Protein AF-A0A968BP83-F1 (afdb_monomer)

Secondary structure (DSSP, 8-state):
-HHHHHHHHHHSTT--HHHHHHHHHHHHHHTTT-HHHHHHHHHTTTTS-HHHHHHHHHH-TTHHHHSGGGS-HHHHHHHHHHHHHHHTS-HHHHHHH--

Sequence (99 aa):
MDLFVETAQRLKGGFELEAELPAVHRICQLVENLPLAVELAAGWTPIMPCEQIADHIQRDISILATDVRNIPDRQRTMQAVFDHSWDLLSDAQQGALMR

Structure (mmCIF, N/CA/C/O backbone):
data_AF-A0A968BP83-F1
#
_entry.id   AF-A0A968BP83-F1
#
loop_
_atom_site.group_PDB
_atom_site.id
_atom_site.type_symbol
_atom_site.label_atom_id
_atom_site.label_alt_id
_atom_site.label_comp_id
_atom_site.label_asym_id
_atom_site.label_entity_id
_atom_site.label_seq_id
_atom_site.pdbx_PDB_ins_code
_atom_site.Cartn_x
_atom_site.Cartn_y
_atom_site.Cartn_z
_atom_site.occupancy
_atom_site.B_iso_or_equiv
_atom_site.auth_seq_id
_atom_site.auth_comp_id
_atom_site.auth_asym_id
_atom_site.auth_atom_id
_atom_site.pdbx_PDB_model_num
ATOM 1 N N . MET A 1 1 ? 5.978 0.628 6.150 1.00 81.31 1 MET A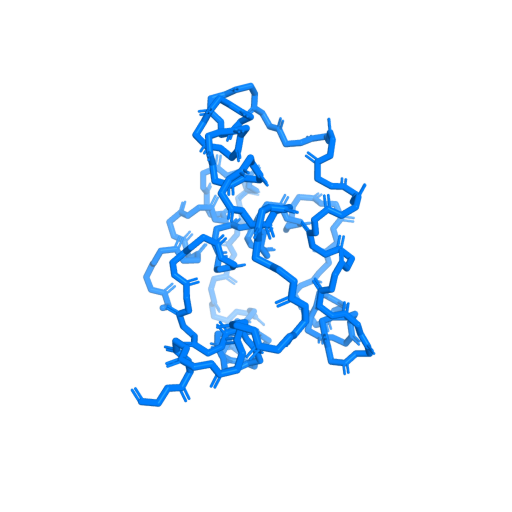 N 1
ATOM 2 C CA . MET A 1 1 ? 4.673 0.702 6.845 1.00 81.31 1 MET A CA 1
ATOM 3 C C . MET A 1 1 ? 4.267 2.143 7.134 1.00 81.31 1 MET A C 1
ATOM 5 O O . MET A 1 1 ? 3.213 2.534 6.663 1.00 81.31 1 MET A O 1
ATOM 9 N N . ASP A 1 2 ? 5.097 2.953 7.800 1.00 87.31 2 ASP A N 1
ATOM 10 C CA . ASP A 1 2 ? 4.763 4.356 8.141 1.00 87.31 2 ASP A CA 1
ATOM 11 C C . ASP A 1 2 ? 4.330 5.196 6.930 1.00 87.31 2 ASP A C 1
ATOM 13 O O . ASP A 1 2 ? 3.304 5.868 6.974 1.00 87.31 2 ASP A O 1
ATOM 17 N N . LEU A 1 3 ? 5.037 5.048 5.804 1.00 87.62 3 LEU A N 1
ATOM 18 C CA . LEU A 1 3 ? 4.707 5.717 4.542 1.00 87.62 3 LEU A CA 1
ATOM 19 C C . LEU A 1 3 ? 3.311 5.356 4.003 1.00 87.62 3 LEU A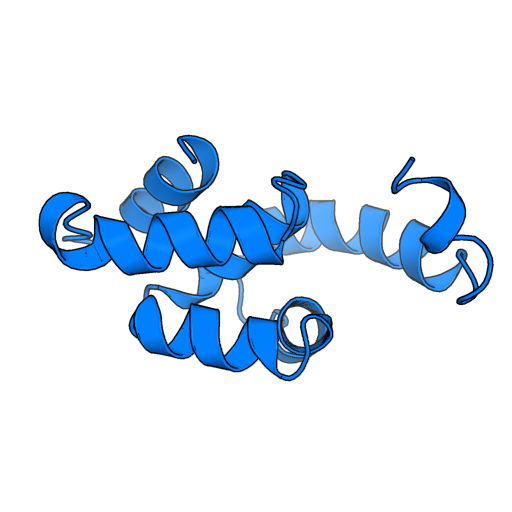 C 1
ATOM 21 O O . LEU A 1 3 ? 2.626 6.207 3.432 1.00 87.62 3 LEU A O 1
ATOM 25 N N . PHE A 1 4 ? 2.872 4.108 4.206 1.00 91.06 4 PHE A N 1
ATOM 26 C CA . PHE A 1 4 ? 1.524 3.679 3.832 1.00 91.06 4 PHE A CA 1
ATOM 27 C C . PHE A 1 4 ? 0.492 4.443 4.655 1.00 91.06 4 PHE A C 1
ATOM 29 O O . PHE A 1 4 ? -0.445 5.010 4.105 1.00 91.06 4 PHE A O 1
ATOM 36 N N . VAL A 1 5 ? 0.683 4.460 5.976 1.00 90.69 5 VAL A N 1
ATOM 37 C CA . VAL A 1 5 ? -0.256 5.051 6.934 1.00 90.69 5 VAL A CA 1
ATOM 38 C C . VAL A 1 5 ? -0.362 6.553 6.721 1.00 90.69 5 VAL A C 1
ATOM 40 O O . VAL A 1 5 ? -1.471 7.068 6.613 1.00 90.69 5 VAL A O 1
ATOM 43 N N . GLU A 1 6 ? 0.769 7.242 6.576 1.00 90.25 6 GLU A N 1
ATOM 44 C CA . GLU A 1 6 ? 0.798 8.678 6.296 1.00 90.25 6 GLU A CA 1
ATOM 45 C C . GLU A 1 6 ? 0.050 9.003 4.995 1.00 90.25 6 GLU A C 1
ATOM 47 O O . GLU A 1 6 ? -0.788 9.908 4.944 1.00 90.25 6 GLU A O 1
ATOM 52 N N . THR A 1 7 ? 0.305 8.229 3.938 1.00 87.25 7 THR A N 1
ATOM 53 C CA . THR A 1 7 ? -0.343 8.434 2.640 1.00 87.25 7 THR A CA 1
ATOM 54 C C . THR A 1 7 ? -1.838 8.133 2.705 1.00 87.25 7 THR A C 1
ATOM 56 O O . THR A 1 7 ? -2.638 8.934 2.217 1.00 87.25 7 THR A O 1
ATOM 59 N N . ALA A 1 8 ? -2.226 7.032 3.349 1.00 89.25 8 ALA A N 1
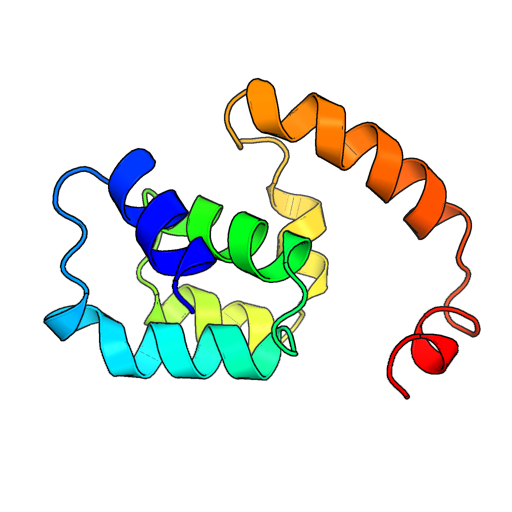ATOM 60 C CA . ALA A 1 8 ? -3.614 6.619 3.501 1.00 89.25 8 ALA A CA 1
ATOM 61 C C . ALA A 1 8 ? -4.413 7.619 4.346 1.00 89.25 8 ALA A C 1
ATOM 63 O O . ALA A 1 8 ? -5.490 8.028 3.929 1.00 89.25 8 ALA A O 1
ATOM 64 N N . GLN A 1 9 ? -3.874 8.108 5.465 1.00 90.06 9 GLN A N 1
ATOM 65 C CA . GLN A 1 9 ? -4.521 9.139 6.290 1.00 90.06 9 GLN A CA 1
ATOM 66 C C . GLN A 1 9 ? -4.686 10.467 5.547 1.00 90.06 9 GLN A C 1
ATOM 68 O O . GLN A 1 9 ? -5.687 11.164 5.718 1.00 90.06 9 GLN A O 1
ATOM 73 N N . ARG A 1 10 ? -3.719 10.822 4.696 1.00 87.25 10 ARG A N 1
ATOM 74 C CA . ARG A 1 10 ? -3.770 12.049 3.894 1.00 87.25 10 ARG A CA 1
ATOM 75 C C . ARG A 1 10 ? -4.794 11.975 2.756 1.00 87.25 10 ARG A C 1
ATOM 77 O O . ARG A 1 10 ? -5.265 13.019 2.311 1.00 87.25 10 ARG A O 1
ATOM 84 N N . LEU A 1 11 ? -5.102 10.777 2.252 1.00 85.19 11 LEU A N 1
ATOM 85 C CA . LEU A 1 11 ? -5.995 10.563 1.104 1.00 85.19 11 LEU A CA 1
ATOM 86 C C . LEU A 1 11 ? -7.404 10.093 1.498 1.00 85.19 11 LEU A C 1
ATOM 88 O O . LEU A 1 11 ? -8.378 10.513 0.878 1.00 85.19 11 LEU A O 1
ATOM 92 N N . LYS A 1 12 ? -7.523 9.248 2.525 1.00 84.44 12 LYS A N 1
ATOM 93 C CA . LYS A 1 12 ? -8.775 8.731 3.085 1.00 84.44 12 LYS A CA 1
ATOM 94 C C . LYS A 1 12 ? -8.990 9.362 4.460 1.00 84.44 12 LYS A C 1
ATOM 96 O O . LYS A 1 12 ? -8.408 8.941 5.460 1.00 84.44 12 LYS A O 1
ATOM 101 N N . GLY A 1 13 ? -9.857 10.372 4.518 1.00 83.44 13 GLY A N 1
ATOM 102 C CA . GLY A 1 13 ? -10.309 10.925 5.794 1.00 83.44 13 GLY A CA 1
ATOM 103 C C . GLY A 1 13 ? -10.963 9.829 6.641 1.00 83.44 13 GLY A C 1
ATOM 104 O O . GLY A 1 13 ? -11.875 9.156 6.168 1.00 83.44 13 GLY A O 1
ATOM 105 N N . GLY A 1 14 ? -10.479 9.630 7.870 1.00 85.00 14 GLY A N 1
ATOM 106 C CA . GLY A 1 14 ? -10.949 8.552 8.750 1.00 85.00 14 GLY A CA 1
ATOM 107 C C . GLY A 1 14 ? -10.293 7.190 8.500 1.00 85.00 14 GLY A C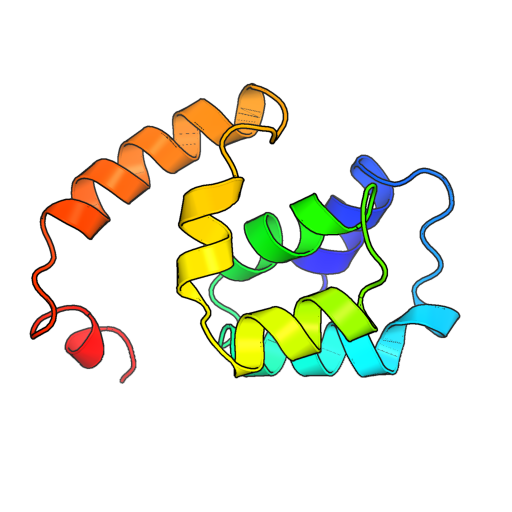 1
ATOM 108 O O . GLY A 1 14 ? -10.890 6.164 8.803 1.00 85.00 14 GLY A O 1
ATOM 109 N N . PHE A 1 15 ? -9.089 7.147 7.923 1.00 88.50 15 PHE A N 1
ATOM 110 C CA . PHE A 1 15 ? -8.300 5.917 7.888 1.00 88.50 15 PHE A CA 1
ATOM 111 C C . PHE A 1 15 ? -7.929 5.461 9.311 1.00 88.50 15 PHE A C 1
ATOM 113 O O . PHE A 1 15 ? -7.160 6.133 10.000 1.00 88.50 15 PHE A O 1
ATOM 120 N N . GLU A 1 16 ? -8.462 4.312 9.728 1.00 90.56 16 GLU A N 1
ATOM 121 C CA . GLU A 1 16 ? -8.181 3.676 11.018 1.00 90.56 16 GLU A CA 1
ATOM 122 C C . GLU A 1 16 ? -7.157 2.554 10.832 1.00 90.56 16 GLU A C 1
ATOM 124 O O . GLU A 1 16 ? -7.450 1.510 10.245 1.00 90.56 16 GLU A O 1
ATOM 129 N N . LEU A 1 17 ? -5.939 2.772 11.333 1.00 88.25 17 LEU A N 1
ATOM 130 C CA . LEU A 1 17 ? -4.851 1.810 11.180 1.00 88.25 17 LEU A CA 1
ATOM 131 C C . LEU A 1 17 ? -5.163 0.498 11.899 1.00 88.25 17 LEU A C 1
ATOM 133 O O . LEU A 1 17 ? -4.880 -0.564 11.363 1.00 88.25 17 LEU A O 1
ATOM 137 N N . GLU A 1 18 ? -5.749 0.554 13.090 1.00 89.88 18 GLU A N 1
ATOM 138 C CA . GLU A 1 18 ? -6.032 -0.617 13.919 1.00 89.88 18 GLU A CA 1
ATOM 139 C C . GLU A 1 18 ? -6.976 -1.603 13.220 1.00 89.88 18 GLU A C 1
ATOM 141 O O . GLU A 1 18 ? -6.792 -2.814 13.336 1.00 89.88 18 GLU A O 1
ATOM 146 N N . ALA A 1 19 ? -7.951 -1.090 12.464 1.00 89.56 19 ALA A N 1
ATOM 147 C CA . ALA A 1 19 ? -8.894 -1.901 11.703 1.00 89.56 19 ALA A CA 1
ATOM 148 C C . ALA A 1 19 ? -8.260 -2.514 10.441 1.00 89.56 19 ALA A C 1
ATOM 150 O O . ALA A 1 19 ? -8.590 -3.637 10.067 1.00 89.56 19 ALA A O 1
ATOM 151 N N . GLU A 1 20 ? -7.335 -1.795 9.800 1.00 90.88 20 GLU A N 1
ATOM 152 C CA . GLU A 1 20 ? -6.714 -2.191 8.527 1.00 90.88 20 GLU A CA 1
ATOM 153 C C . GLU A 1 20 ? -5.335 -2.861 8.720 1.00 90.88 20 GLU A C 1
ATOM 155 O O . GLU A 1 20 ? -4.707 -3.286 7.750 1.00 90.88 20 GLU A O 1
ATOM 160 N N . LEU A 1 21 ? -4.840 -2.976 9.960 1.00 92.56 21 LEU A N 1
ATOM 161 C CA . LEU A 1 21 ? -3.466 -3.386 10.283 1.00 92.56 21 LEU A CA 1
ATOM 162 C C . LEU A 1 21 ? -3.032 -4.708 9.617 1.00 92.56 21 LEU A C 1
ATOM 164 O O . LEU A 1 21 ? -1.930 -4.735 9.056 1.00 92.56 21 LEU A O 1
ATOM 168 N N . PRO A 1 22 ? -3.845 -5.789 9.618 1.00 94.38 22 PRO A N 1
ATOM 169 C CA . PRO A 1 22 ? -3.463 -7.042 8.963 1.00 94.38 22 PRO A CA 1
ATOM 170 C C . PRO A 1 22 ? -3.257 -6.867 7.454 1.00 94.38 22 PRO A C 1
ATOM 172 O O . PRO A 1 22 ? -2.250 -7.318 6.900 1.00 94.38 22 PRO A O 1
ATOM 175 N N . ALA A 1 23 ? -4.167 -6.140 6.805 1.00 94.06 23 ALA A N 1
ATOM 176 C CA . ALA A 1 23 ? -4.113 -5.859 5.381 1.00 94.06 23 ALA A CA 1
ATOM 177 C C . ALA A 1 23 ? -2.923 -4.963 5.020 1.00 94.06 23 ALA A C 1
ATOM 179 O O . ALA A 1 23 ? -2.193 -5.252 4.075 1.00 94.06 23 ALA A O 1
ATOM 180 N N . VAL A 1 24 ? -2.681 -3.904 5.798 1.00 94.06 24 VAL A N 1
ATOM 181 C CA . VAL A 1 24 ? -1.545 -2.985 5.611 1.00 94.06 24 VAL A CA 1
ATOM 182 C C . VAL A 1 24 ? -0.220 -3.736 5.702 1.00 94.06 24 VAL A C 1
ATOM 184 O O . VAL A 1 24 ? 0.678 -3.515 4.886 1.00 94.06 24 VAL A O 1
ATOM 187 N N . HIS A 1 25 ? -0.097 -4.654 6.664 1.00 94.75 25 HIS A N 1
ATOM 188 C CA . HIS A 1 25 ? 1.093 -5.485 6.801 1.00 94.75 25 HIS A CA 1
ATOM 189 C C . HIS A 1 25 ? 1.286 -6.392 5.582 1.00 94.75 25 HIS A C 1
ATOM 191 O O . HIS A 1 25 ? 2.381 -6.441 5.017 1.00 94.75 25 HIS A O 1
ATOM 197 N N . ARG A 1 26 ? 0.212 -7.050 5.130 1.00 94.94 26 ARG A N 1
ATOM 198 C CA . ARG A 1 26 ? 0.221 -7.909 3.940 1.00 94.94 26 ARG A CA 1
ATOM 199 C C . ARG A 1 26 ? 0.595 -7.131 2.678 1.00 94.94 26 ARG A C 1
ATOM 201 O O . ARG A 1 26 ? 1.428 -7.599 1.912 1.00 94.94 26 ARG A O 1
ATOM 208 N N . ILE A 1 27 ? 0.056 -5.926 2.493 1.00 92.38 27 ILE A N 1
ATOM 209 C CA . ILE A 1 27 ? 0.429 -5.034 1.387 1.00 92.38 27 ILE A CA 1
ATOM 210 C C . ILE A 1 27 ? 1.921 -4.714 1.445 1.00 92.38 27 ILE A C 1
ATOM 212 O O . ILE A 1 27 ? 2.613 -4.913 0.453 1.00 92.38 27 ILE A O 1
ATOM 216 N N . CYS A 1 28 ? 2.431 -4.258 2.596 1.00 91.75 28 CYS A N 1
ATOM 217 C CA . CYS A 1 28 ? 3.844 -3.896 2.748 1.00 91.75 28 CYS A CA 1
ATOM 218 C C . CYS A 1 28 ? 4.783 -5.070 2.424 1.00 91.75 28 CYS A C 1
ATOM 220 O O . CYS A 1 28 ? 5.844 -4.855 1.842 1.00 91.75 28 CYS A O 1
ATOM 222 N N . GLN A 1 29 ? 4.388 -6.297 2.776 1.00 91.62 29 GLN A N 1
ATOM 223 C CA . GLN A 1 29 ? 5.123 -7.511 2.419 1.00 91.62 29 GLN A CA 1
ATOM 224 C C . GLN A 1 29 ? 5.071 -7.804 0.915 1.00 91.62 29 GLN A C 1
ATOM 226 O O . GLN A 1 29 ? 6.110 -8.068 0.321 1.00 91.62 29 GLN A O 1
ATOM 231 N N . LEU A 1 30 ? 3.885 -7.737 0.301 1.00 88.94 30 LEU A N 1
ATOM 232 C CA . LEU A 1 30 ? 3.691 -8.030 -1.123 1.00 88.94 30 LEU A CA 1
ATOM 233 C C . LEU A 1 30 ? 4.427 -7.051 -2.044 1.00 88.94 30 LEU A C 1
ATOM 235 O O . LEU A 1 30 ? 4.839 -7.433 -3.132 1.00 88.94 30 LEU A O 1
ATOM 239 N N . VAL A 1 31 ? 4.592 -5.800 -1.612 1.00 86.19 31 VAL A N 1
ATOM 240 C CA . VAL A 1 31 ? 5.333 -4.773 -2.361 1.00 86.19 31 VAL A CA 1
ATOM 241 C C . VAL A 1 31 ? 6.803 -4.663 -1.942 1.00 86.19 31 VAL A C 1
ATOM 243 O O . VAL A 1 31 ? 7.470 -3.685 -2.278 1.00 86.19 31 VAL A O 1
ATOM 246 N N . GLU A 1 32 ? 7.293 -5.624 -1.153 1.00 86.19 32 GLU A N 1
ATOM 247 C CA . GLU A 1 32 ? 8.683 -5.709 -0.681 1.00 86.19 32 GLU A CA 1
ATOM 248 C C . GLU A 1 32 ? 9.179 -4.436 0.035 1.00 86.19 32 GLU A C 1
ATOM 250 O O . GLU A 1 32 ? 10.366 -4.123 0.055 1.00 86.19 32 GLU A O 1
ATOM 255 N N . ASN A 1 33 ? 8.265 -3.683 0.656 1.00 80.88 33 ASN A N 1
ATOM 256 C CA . ASN A 1 33 ? 8.518 -2.370 1.263 1.00 80.88 33 ASN A CA 1
ATOM 257 C C . ASN A 1 33 ? 9.144 -1.324 0.317 1.00 80.88 33 ASN A C 1
ATOM 259 O O . ASN A 1 33 ? 9.691 -0.327 0.796 1.00 80.88 33 ASN A O 1
ATOM 263 N N . LEU A 1 34 ? 9.032 -1.501 -1.004 1.00 84.00 34 LEU A N 1
ATOM 264 C CA . LEU A 1 34 ? 9.482 -0.508 -1.974 1.00 84.00 34 LEU A CA 1
ATOM 265 C C . LEU A 1 34 ? 8.672 0.788 -1.790 1.00 84.00 34 LEU A C 1
ATOM 267 O O . LEU A 1 34 ? 7.447 0.752 -1.937 1.00 84.00 34 LEU A O 1
ATOM 271 N N . PRO A 1 35 ? 9.309 1.939 -1.485 1.00 79.75 35 PRO A N 1
ATOM 272 C CA . PRO A 1 35 ? 8.596 3.155 -1.088 1.00 79.75 35 PRO A CA 1
ATOM 273 C C . PRO A 1 35 ? 7.511 3.589 -2.077 1.00 79.75 35 PRO A C 1
ATOM 275 O O . PRO A 1 35 ? 6.383 3.853 -1.670 1.00 79.75 35 PRO A O 1
ATOM 278 N N . LEU A 1 36 ? 7.821 3.571 -3.376 1.00 80.56 36 LEU A N 1
ATOM 279 C CA . LEU A 1 36 ? 6.868 3.935 -4.421 1.00 80.56 36 LEU A CA 1
ATOM 280 C C . LEU A 1 36 ? 5.666 2.984 -4.443 1.00 80.56 36 LEU A C 1
ATOM 282 O O . LEU A 1 36 ? 4.527 3.430 -4.435 1.00 80.56 36 LEU A O 1
ATOM 286 N N . ALA A 1 37 ? 5.899 1.673 -4.413 1.00 84.12 37 ALA A N 1
ATOM 287 C CA . ALA A 1 37 ? 4.818 0.694 -4.441 1.00 84.12 37 ALA A CA 1
ATOM 288 C C . ALA A 1 37 ? 3.928 0.778 -3.186 1.00 84.12 37 ALA A C 1
ATOM 290 O O . ALA A 1 37 ? 2.712 0.614 -3.278 1.00 84.12 37 ALA A O 1
ATOM 291 N N . VAL A 1 38 ? 4.513 1.114 -2.030 1.00 88.06 38 VAL A N 1
ATOM 292 C CA . VAL A 1 38 ? 3.776 1.400 -0.791 1.00 88.06 38 VAL A CA 1
ATOM 293 C C . VAL A 1 38 ? 2.881 2.635 -0.941 1.00 88.06 38 VAL A C 1
ATOM 295 O O . VAL A 1 38 ? 1.712 2.584 -0.555 1.00 88.06 38 VAL A O 1
ATOM 298 N N . GLU A 1 39 ? 3.396 3.732 -1.502 1.00 86.38 39 GLU A N 1
ATOM 299 C CA . GLU A 1 39 ? 2.600 4.943 -1.746 1.00 86.38 39 GLU A CA 1
ATOM 300 C C . GLU A 1 39 ? 1.477 4.700 -2.756 1.00 86.38 39 GLU A C 1
ATOM 302 O O . GLU A 1 39 ? 0.341 5.114 -2.515 1.00 86.38 39 GLU A O 1
ATOM 307 N N . LEU A 1 40 ? 1.769 3.990 -3.850 1.00 84.12 40 LEU A N 1
ATOM 308 C CA . LEU A 1 40 ? 0.775 3.639 -4.861 1.00 84.12 40 LEU A CA 1
ATOM 309 C C . LEU A 1 40 ? -0.334 2.789 -4.248 1.00 84.12 40 LEU A C 1
ATOM 311 O O . LEU A 1 40 ? -1.500 3.137 -4.402 1.00 84.12 40 LEU A O 1
ATOM 315 N N . ALA A 1 41 ? 0.013 1.744 -3.489 1.00 88.50 41 ALA A N 1
ATOM 316 C CA . ALA A 1 41 ? -0.953 0.910 -2.777 1.00 88.50 41 ALA A CA 1
ATOM 317 C C . ALA A 1 41 ? -1.812 1.725 -1.792 1.00 88.50 41 ALA A C 1
ATOM 319 O O . ALA A 1 41 ? -3.028 1.549 -1.742 1.00 88.50 41 ALA A O 1
ATOM 320 N N . ALA A 1 42 ? -1.216 2.661 -1.046 1.00 90.31 42 ALA A N 1
ATOM 321 C CA . ALA A 1 42 ? -1.959 3.552 -0.152 1.00 90.31 42 ALA A CA 1
ATOM 322 C C . ALA A 1 42 ? -2.903 4.507 -0.910 1.00 90.31 42 ALA A C 1
ATOM 324 O O . ALA A 1 42 ? -3.958 4.881 -0.388 1.00 90.31 42 ALA A O 1
ATOM 325 N N . GLY A 1 43 ? -2.570 4.854 -2.156 1.00 86.62 43 GLY A N 1
ATOM 326 C CA . GLY A 1 43 ? -3.398 5.650 -3.065 1.00 86.62 43 GLY A CA 1
ATOM 327 C C . GLY A 1 43 ? -4.779 5.057 -3.356 1.00 86.62 43 GLY A C 1
ATOM 328 O O . GLY A 1 43 ? -5.714 5.804 -3.638 1.00 86.62 43 GLY A O 1
ATOM 329 N N . TRP A 1 44 ? -4.931 3.740 -3.216 1.00 85.44 44 TRP A N 1
ATOM 330 C CA . TRP A 1 44 ? -6.181 3.013 -3.458 1.00 85.44 44 TRP A CA 1
ATOM 331 C C . TRP A 1 44 ? -7.166 3.060 -2.284 1.00 85.44 44 TRP A C 1
ATOM 333 O O . TRP A 1 44 ? -8.362 2.825 -2.460 1.00 85.44 44 TRP A O 1
ATOM 343 N N . THR A 1 45 ? -6.695 3.407 -1.086 1.00 89.69 45 THR A N 1
ATOM 344 C CA . THR A 1 45 ? -7.500 3.379 0.150 1.00 89.69 45 THR A CA 1
ATOM 345 C C . THR A 1 45 ? -8.785 4.230 0.150 1.00 89.69 45 THR A C 1
ATOM 347 O O . THR A 1 45 ? -9.713 3.860 0.877 1.00 89.69 45 THR A O 1
ATOM 350 N N . PRO A 1 46 ? -8.926 5.325 -0.633 1.00 84.94 46 PRO A N 1
ATOM 351 C CA . PRO A 1 46 ? -10.188 6.067 -0.718 1.00 84.94 46 PRO A CA 1
ATOM 352 C C . PRO A 1 46 ? -11.286 5.353 -1.515 1.00 84.94 46 PRO A C 1
ATOM 354 O O . PRO A 1 46 ? -12.461 5.658 -1.328 1.00 84.94 46 PRO A O 1
ATOM 357 N N . ILE A 1 47 ? -10.916 4.438 -2.417 1.00 82.81 47 ILE A N 1
ATOM 358 C CA . ILE A 1 47 ? -11.844 3.792 -3.359 1.00 82.81 47 ILE A CA 1
ATOM 359 C C . ILE A 1 47 ? -12.002 2.289 -3.120 1.00 82.81 47 ILE A C 1
ATOM 361 O O . ILE A 1 47 ? -12.958 1.701 -3.621 1.00 82.81 47 ILE A O 1
ATOM 365 N N . MET A 1 48 ? -11.117 1.667 -2.333 1.00 85.75 48 MET A N 1
ATOM 366 C CA . MET A 1 48 ? -11.224 0.256 -1.963 1.00 85.75 48 MET A CA 1
ATOM 367 C C . MET A 1 48 ? -10.591 -0.061 -0.589 1.00 85.75 48 MET A C 1
ATOM 369 O O . MET A 1 48 ? -9.649 0.618 -0.171 1.00 85.75 48 MET A O 1
ATOM 373 N N . PRO A 1 49 ? -11.083 -1.095 0.127 1.00 89.88 49 PRO A N 1
ATOM 374 C CA . PRO A 1 49 ? -10.505 -1.550 1.398 1.00 89.88 49 PRO A CA 1
ATOM 375 C C . PRO A 1 49 ? -9.099 -2.145 1.242 1.00 89.88 49 PRO A C 1
ATOM 377 O O . PRO A 1 49 ? -8.795 -2.742 0.204 1.00 89.88 49 PRO A O 1
ATOM 380 N N . CYS A 1 50 ? -8.267 -2.086 2.290 1.00 92.88 50 CYS A N 1
ATOM 381 C CA . CYS A 1 50 ? -6.895 -2.603 2.228 1.00 92.88 50 CYS A CA 1
ATOM 382 C C . CYS A 1 50 ? -6.831 -4.110 1.957 1.00 92.88 50 CYS A C 1
ATOM 384 O O . CYS A 1 50 ? -5.940 -4.552 1.237 1.00 92.88 50 CYS A O 1
ATOM 386 N N . GLU A 1 51 ? -7.782 -4.903 2.454 1.00 93.44 51 GLU A N 1
ATOM 387 C CA . GLU A 1 51 ? -7.838 -6.344 2.150 1.00 93.44 51 GLU A CA 1
ATOM 388 C C . GLU A 1 51 ? -7.978 -6.611 0.645 1.00 93.44 51 GLU A C 1
ATOM 390 O O . GLU A 1 51 ? -7.285 -7.458 0.084 1.00 93.44 51 GLU A O 1
ATOM 395 N N . GLN A 1 52 ? -8.815 -5.831 -0.046 1.00 89.44 52 GLN A N 1
ATOM 396 C CA . GLN A 1 52 ? -8.963 -5.970 -1.494 1.00 89.44 52 GLN A CA 1
ATOM 397 C C . GLN A 1 52 ? -7.698 -5.510 -2.223 1.00 89.44 52 GLN A C 1
ATOM 399 O O . GLN A 1 52 ? -7.298 -6.145 -3.195 1.00 89.44 52 GLN A O 1
ATOM 404 N N . ILE A 1 53 ? -7.042 -4.446 -1.744 1.00 89.56 53 ILE A N 1
ATOM 405 C CA . ILE A 1 53 ? -5.764 -3.977 -2.301 1.00 89.56 53 ILE A CA 1
ATOM 406 C C . ILE A 1 53 ? -4.725 -5.100 -2.203 1.00 89.56 53 ILE A C 1
ATOM 408 O O . ILE A 1 53 ? -4.077 -5.423 -3.196 1.00 89.56 53 ILE A O 1
ATOM 412 N N . ALA A 1 54 ? -4.615 -5.747 -1.041 1.00 92.50 54 ALA A N 1
ATOM 413 C CA . ALA A 1 54 ? -3.705 -6.868 -0.825 1.00 92.50 54 ALA A CA 1
ATOM 414 C C . ALA A 1 54 ? -3.993 -8.040 -1.779 1.00 92.50 54 ALA A C 1
ATOM 416 O O . ALA A 1 54 ? -3.078 -8.565 -2.412 1.00 92.50 54 ALA A O 1
ATOM 417 N N . ASP A 1 55 ? -5.263 -8.425 -1.920 1.00 90.69 55 ASP A N 1
ATOM 418 C CA . ASP A 1 55 ? -5.675 -9.503 -2.822 1.00 90.69 55 ASP A CA 1
ATOM 419 C C . ASP A 1 55 ? -5.408 -9.172 -4.298 1.00 90.69 55 ASP A C 1
ATOM 421 O O . ASP A 1 55 ? -5.097 -10.064 -5.088 1.00 90.69 55 ASP A O 1
ATOM 425 N N . HIS A 1 56 ? -5.538 -7.905 -4.696 1.00 85.50 56 HIS A N 1
ATOM 426 C CA . HIS A 1 56 ? -5.211 -7.463 -6.050 1.00 85.50 56 HIS A CA 1
ATOM 427 C C . HIS A 1 56 ? -3.705 -7.501 -6.309 1.00 85.50 56 HIS A C 1
ATOM 429 O O . HIS A 1 56 ? -3.293 -8.110 -7.293 1.00 85.50 56 HIS A O 1
ATOM 435 N N . ILE A 1 57 ? -2.893 -6.956 -5.398 1.00 86.62 57 ILE A N 1
ATOM 436 C CA . ILE A 1 57 ? -1.426 -6.984 -5.504 1.00 86.62 57 ILE A CA 1
ATOM 437 C C . ILE A 1 57 ? -0.912 -8.424 -5.560 1.00 86.62 57 ILE A C 1
ATOM 439 O O . ILE A 1 57 ? -0.019 -8.729 -6.345 1.00 86.62 57 ILE A O 1
ATOM 443 N N . GLN A 1 58 ? -1.487 -9.326 -4.758 1.00 88.19 58 GLN A N 1
ATOM 444 C CA . GLN A 1 58 ? -1.086 -10.732 -4.761 1.00 88.19 58 GLN A CA 1
ATOM 445 C C . GLN A 1 58 ? -1.346 -11.419 -6.108 1.00 88.19 58 GLN A C 1
ATOM 447 O O . GLN A 1 58 ? -0.617 -12.340 -6.471 1.00 88.19 58 GLN A O 1
ATOM 452 N N . ARG A 1 59 ? -2.399 -11.016 -6.828 1.00 84.81 59 ARG A N 1
ATOM 453 C CA . ARG A 1 59 ? -2.694 -11.553 -8.162 1.00 84.81 59 ARG A CA 1
ATOM 454 C C . ARG A 1 59 ? -1.790 -10.933 -9.216 1.00 84.81 59 ARG A C 1
ATOM 456 O O . ARG A 1 59 ? -1.278 -11.663 -10.057 1.00 84.81 59 ARG A O 1
ATOM 463 N N . ASP A 1 60 ? -1.633 -9.613 -9.176 1.00 77.44 60 ASP A N 1
ATOM 464 C CA . ASP A 1 60 ? -0.817 -8.862 -10.122 1.00 77.44 60 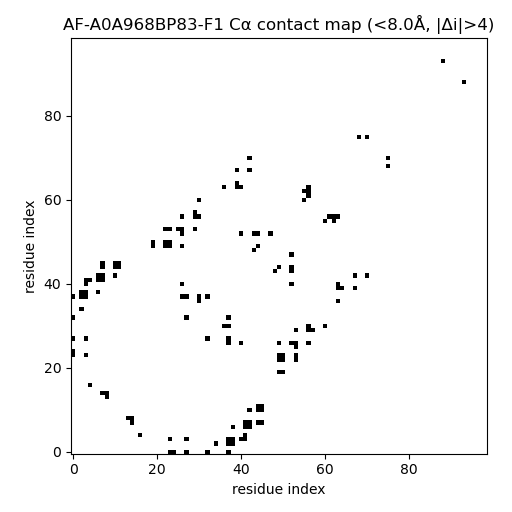ASP A CA 1
ATOM 465 C C . ASP A 1 60 ? -0.474 -7.471 -9.565 1.00 77.44 60 ASP A C 1
ATOM 467 O O . ASP A 1 60 ? -1.335 -6.600 -9.448 1.00 77.44 60 ASP A O 1
ATOM 471 N N . ILE A 1 61 ? 0.800 -7.241 -9.245 1.00 71.94 61 ILE A N 1
ATOM 472 C CA . ILE A 1 61 ? 1.285 -5.954 -8.730 1.00 71.94 61 ILE A CA 1
ATOM 473 C C . ILE A 1 61 ? 1.284 -4.846 -9.795 1.00 71.94 61 ILE A C 1
ATOM 475 O O . ILE A 1 61 ? 1.191 -3.668 -9.445 1.00 71.94 61 ILE A O 1
ATOM 479 N N . SER A 1 62 ? 1.315 -5.187 -11.090 1.00 70.50 62 SER A N 1
ATOM 480 C CA . SER A 1 62 ? 1.297 -4.205 -12.189 1.00 70.50 62 SER A CA 1
ATOM 481 C C . SER A 1 62 ? -0.016 -3.412 -12.254 1.00 70.50 62 SER A C 1
ATOM 483 O O . SER A 1 62 ? -0.080 -2.324 -12.842 1.00 70.50 62 SER A O 1
ATOM 485 N N . ILE A 1 63 ? -1.060 -3.897 -11.573 1.00 68.81 63 ILE A N 1
ATOM 486 C CA . ILE A 1 63 ? -2.323 -3.176 -11.405 1.00 68.81 63 ILE A CA 1
ATOM 487 C C . ILE A 1 63 ? -2.132 -1.857 -10.646 1.00 68.81 63 ILE A C 1
ATOM 489 O O . ILE A 1 63 ? -2.805 -0.871 -10.953 1.00 68.81 63 ILE A O 1
ATOM 493 N N . LEU A 1 64 ? -1.146 -1.802 -9.738 1.00 68.12 64 LEU A N 1
ATOM 494 C CA . LEU A 1 64 ? -0.763 -0.576 -9.044 1.00 68.12 64 LEU A CA 1
ATOM 495 C C . LEU A 1 64 ? -0.175 0.466 -9.997 1.00 68.12 64 LEU A C 1
ATOM 497 O O . LEU A 1 64 ? -0.161 1.628 -9.639 1.00 68.12 64 LEU A O 1
ATOM 501 N N . ALA A 1 65 ? 0.311 0.100 -11.183 1.00 65.69 65 ALA A N 1
ATOM 502 C CA . ALA A 1 65 ? 0.798 1.065 -12.171 1.00 65.69 65 ALA A CA 1
ATOM 503 C C . ALA A 1 65 ? -0.300 1.449 -13.181 1.00 65.69 65 ALA A C 1
ATOM 505 O O . ALA A 1 65 ? -0.436 2.610 -13.569 1.00 65.69 65 ALA A O 1
ATOM 506 N N . THR A 1 66 ? -1.128 0.481 -13.584 1.00 54.84 66 THR A N 1
ATOM 507 C CA . THR A 1 66 ? -2.076 0.630 -14.705 1.00 54.84 66 THR A CA 1
ATOM 508 C C . THR A 1 66 ? -3.281 1.518 -14.381 1.00 54.84 66 THR A C 1
ATOM 510 O O . THR A 1 66 ? -3.797 2.235 -15.252 1.00 54.84 66 THR A O 1
AT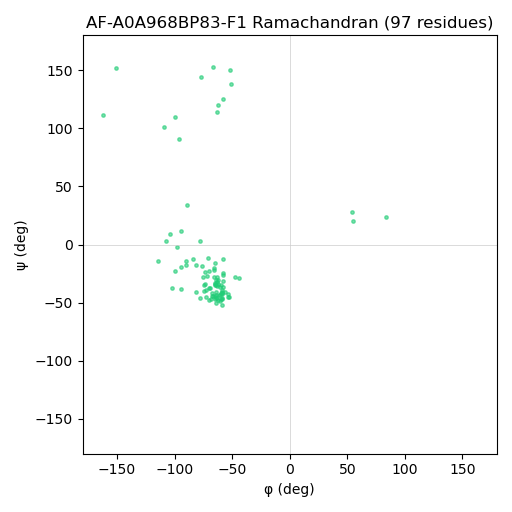OM 513 N N . ASP A 1 67 ? -3.740 1.482 -13.135 1.00 54.59 67 ASP A N 1
ATOM 514 C CA . ASP A 1 67 ? -5.007 2.095 -12.719 1.00 54.59 67 ASP A CA 1
ATOM 515 C C . ASP A 1 67 ? -4.768 3.381 -11.871 1.00 54.59 67 ASP A C 1
ATOM 517 O O . ASP A 1 67 ? -5.663 4.140 -11.502 1.00 54.59 67 ASP A O 1
ATOM 521 N N . VAL A 1 68 ? -3.489 3.742 -11.714 1.00 53.03 68 VAL A N 1
ATOM 522 C CA . VAL A 1 68 ? -2.972 4.928 -11.008 1.00 53.03 68 VAL A CA 1
ATOM 523 C C . VAL A 1 68 ? -3.081 6.250 -11.779 1.00 53.03 68 VAL A C 1
ATOM 525 O O . VAL A 1 68 ? -2.786 7.333 -11.268 1.00 53.03 68 VAL A O 1
ATOM 528 N N . ARG A 1 69 ? -3.680 6.224 -12.973 1.00 49.84 69 ARG A N 1
ATOM 529 C CA . ARG A 1 69 ? -4.051 7.442 -13.718 1.00 49.84 69 ARG A CA 1
ATOM 530 C C . ARG A 1 69 ? -5.001 8.378 -12.946 1.00 49.84 69 ARG A C 1
ATOM 532 O O . ARG A 1 69 ? -5.148 9.531 -13.363 1.00 49.84 69 ARG A O 1
ATOM 539 N N . ASN A 1 70 ? -5.587 7.916 -11.837 1.00 49.94 70 ASN A N 1
ATOM 540 C CA . ASN A 1 70 ? -6.503 8.655 -10.964 1.00 49.94 70 ASN A CA 1
ATOM 541 C C . ASN A 1 70 ? -5.899 9.153 -9.627 1.00 49.94 70 ASN A C 1
ATOM 543 O O . ASN A 1 70 ? -6.644 9.650 -8.783 1.00 49.94 70 ASN A O 1
ATOM 547 N N . ILE A 1 71 ? -4.579 9.058 -9.406 1.00 54.28 71 ILE A N 1
ATOM 548 C CA . ILE A 1 71 ? -3.938 9.618 -8.196 1.00 54.28 71 ILE A CA 1
ATOM 549 C C . ILE A 1 71 ? -3.792 11.158 -8.313 1.00 54.28 71 ILE A C 1
ATOM 551 O O . ILE A 1 71 ? -3.526 11.662 -9.408 1.00 54.28 71 ILE A O 1
ATOM 555 N N . PRO A 1 72 ? -3.945 11.935 -7.213 1.00 53.09 72 PRO A N 1
ATOM 556 C CA . PRO A 1 72 ? -3.762 13.390 -7.202 1.00 53.09 72 PRO A CA 1
ATOM 557 C C . PRO A 1 72 ? -2.429 13.865 -7.810 1.00 53.09 72 PRO A C 1
ATOM 559 O O . PRO A 1 72 ? -1.360 13.330 -7.508 1.00 53.09 72 PRO A O 1
ATOM 562 N N . ASP A 1 73 ? -2.504 14.944 -8.600 1.00 51.25 73 ASP A N 1
ATOM 563 C CA . ASP A 1 73 ? -1.474 15.444 -9.532 1.00 51.25 73 ASP A CA 1
ATOM 564 C C . ASP A 1 73 ? -0.041 15.545 -8.987 1.00 51.25 73 ASP A C 1
ATOM 566 O O . ASP A 1 73 ? 0.918 15.398 -9.743 1.00 51.25 73 ASP A O 1
ATOM 570 N N . ARG A 1 74 ? 0.136 15.748 -7.676 1.00 48.56 74 ARG A N 1
ATOM 571 C CA . ARG A 1 74 ? 1.461 15.849 -7.042 1.00 48.56 74 ARG A CA 1
ATOM 572 C C . ARG A 1 74 ? 2.305 14.570 -7.136 1.00 48.56 74 ARG A C 1
ATOM 574 O O . ARG A 1 74 ? 3.525 14.665 -7.085 1.00 48.56 74 ARG A O 1
ATOM 581 N N . GLN A 1 75 ? 1.680 13.390 -7.222 1.00 51.09 75 GLN A N 1
ATOM 582 C CA . GLN A 1 75 ? 2.408 12.119 -7.363 1.00 51.09 75 GLN A CA 1
ATOM 583 C C . GLN A 1 75 ? 2.558 11.687 -8.823 1.00 51.09 75 GLN A C 1
ATOM 585 O O . GLN A 1 75 ? 3.500 10.970 -9.146 1.00 51.09 75 GLN A O 1
ATOM 590 N N . ARG A 1 76 ? 1.724 12.222 -9.723 1.00 53.31 76 ARG A N 1
ATOM 591 C CA . ARG A 1 76 ? 1.810 11.988 -11.170 1.00 53.31 76 ARG A CA 1
ATOM 592 C C . ARG A 1 76 ? 3.164 12.412 -11.746 1.00 53.31 76 ARG A C 1
ATOM 594 O O . ARG A 1 76 ? 3.711 11.734 -12.606 1.00 53.31 76 ARG A O 1
ATOM 601 N N . THR A 1 77 ? 3.718 13.526 -11.267 1.00 52.75 77 THR A N 1
ATOM 602 C CA . THR A 1 77 ? 5.003 14.070 -11.736 1.00 52.75 77 THR A CA 1
ATOM 603 C C . THR A 1 77 ? 6.213 13.281 -11.242 1.00 52.75 77 THR A C 1
ATOM 605 O O . THR A 1 77 ? 7.137 13.067 -12.021 1.00 52.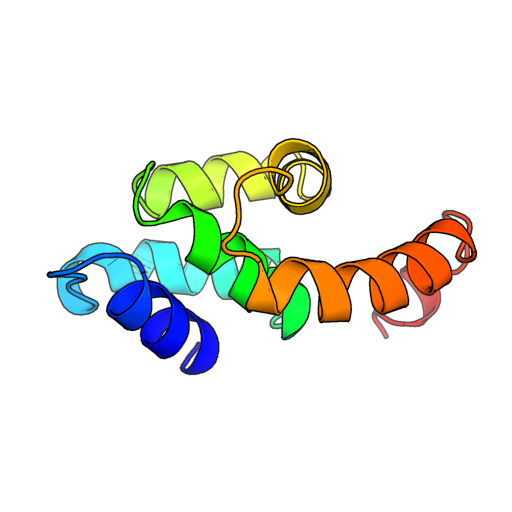75 77 THR A O 1
ATOM 608 N N . MET A 1 78 ? 6.220 12.819 -9.987 1.00 49.34 78 MET A N 1
ATOM 609 C CA . MET A 1 78 ? 7.289 11.944 -9.481 1.00 49.34 78 MET A CA 1
ATOM 610 C C . MET A 1 78 ? 7.218 10.545 -10.103 1.00 49.34 78 MET A C 1
ATOM 612 O O . MET A 1 78 ? 8.255 9.983 -10.450 1.00 49.34 78 MET A O 1
ATOM 616 N N . GLN A 1 79 ? 6.011 10.021 -10.324 1.00 51.94 79 GLN A N 1
ATOM 617 C CA . GLN A 1 79 ? 5.820 8.742 -10.994 1.00 51.94 79 GLN A CA 1
ATOM 618 C C . GLN A 1 79 ? 6.218 8.801 -12.471 1.00 51.94 79 GLN A C 1
ATOM 620 O O . GLN A 1 79 ? 6.911 7.907 -12.914 1.00 51.94 79 GLN A O 1
ATOM 625 N N . ALA A 1 80 ? 5.898 9.861 -13.221 1.00 50.31 80 ALA A N 1
ATOM 626 C CA . ALA A 1 80 ? 6.286 9.963 -14.634 1.00 50.31 80 ALA A CA 1
ATOM 627 C C . ALA A 1 80 ? 7.811 9.871 -14.860 1.00 50.31 80 ALA A C 1
ATOM 629 O O . ALA A 1 80 ? 8.263 9.367 -15.885 1.00 50.31 80 ALA A O 1
ATOM 630 N N . VAL A 1 81 ? 8.611 10.340 -13.897 1.00 49.53 81 VAL A N 1
ATOM 631 C CA . VAL A 1 81 ? 10.077 10.203 -13.923 1.00 49.53 81 VAL A CA 1
ATOM 632 C C . VAL A 1 81 ? 10.502 8.757 -13.635 1.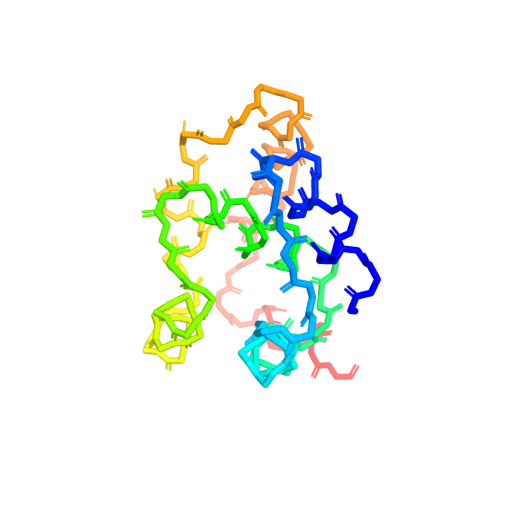00 49.53 81 VAL A C 1
ATOM 634 O O . VAL A 1 81 ? 11.416 8.247 -14.282 1.00 49.53 81 VAL A O 1
ATOM 637 N N . PHE A 1 82 ? 9.822 8.085 -12.704 1.00 48.72 82 PHE A N 1
ATOM 638 C CA . PHE A 1 82 ? 10.063 6.681 -12.368 1.00 48.72 82 PHE A CA 1
ATOM 639 C C . PHE A 1 82 ? 9.568 5.707 -13.441 1.00 48.72 82 PHE A C 1
ATOM 641 O O . PHE A 1 82 ? 10.338 4.836 -13.829 1.00 48.72 82 PHE A O 1
ATOM 648 N N . ASP A 1 83 ? 8.361 5.883 -13.976 1.00 50.03 83 ASP A N 1
ATOM 649 C CA . ASP A 1 83 ? 7.797 5.119 -15.093 1.00 50.03 83 ASP A CA 1
ATOM 650 C C . ASP A 1 83 ? 8.726 5.195 -16.304 1.00 50.03 83 ASP A C 1
ATOM 652 O O . ASP A 1 83 ? 9.005 4.174 -16.915 1.00 50.03 83 ASP A O 1
ATOM 656 N N . HIS A 1 84 ? 9.321 6.358 -16.605 1.00 46.50 84 HIS A N 1
ATOM 657 C CA . HIS A 1 84 ? 10.277 6.434 -17.709 1.00 46.50 84 HIS A CA 1
ATOM 658 C C . HIS A 1 84 ? 11.542 5.597 -17.443 1.00 46.50 84 HIS A C 1
ATOM 660 O O . HIS A 1 84 ? 12.069 4.986 -18.368 1.00 46.50 84 HIS A O 1
ATOM 666 N N . SER A 1 85 ? 12.010 5.513 -16.189 1.00 45.91 85 SER A N 1
ATOM 667 C CA . SER A 1 85 ? 13.113 4.612 -15.810 1.00 45.91 85 SER A CA 1
ATOM 668 C C . SER A 1 85 ? 12.708 3.136 -15.712 1.00 45.91 85 SER A C 1
ATOM 670 O O . SER A 1 85 ? 13.544 2.268 -15.947 1.00 45.91 85 SER A O 1
ATOM 672 N N . TRP A 1 86 ? 11.441 2.855 -15.406 1.00 40.72 86 TRP A N 1
ATOM 673 C CA . TRP A 1 86 ? 10.883 1.513 -15.242 1.00 40.72 86 TRP A CA 1
ATOM 674 C C . TRP A 1 86 ? 10.529 0.879 -16.592 1.00 40.72 86 TRP A C 1
ATOM 676 O O . TRP A 1 86 ? 10.888 -0.268 -16.828 1.00 40.72 86 TRP A O 1
ATOM 686 N N . ASP A 1 87 ? 9.961 1.649 -17.525 1.00 46.69 87 ASP A N 1
ATOM 687 C CA . ASP A 1 87 ? 9.720 1.260 -18.925 1.00 46.69 87 ASP A CA 1
ATOM 688 C C . ASP A 1 87 ? 11.029 1.047 -19.708 1.00 46.69 87 ASP A C 1
ATOM 690 O O . ASP A 1 87 ? 11.056 0.349 -20.723 1.00 46.69 87 ASP A O 1
ATOM 694 N N . LEU A 1 88 ? 12.136 1.634 -19.240 1.00 44.19 88 LEU A N 1
ATOM 695 C CA . LEU A 1 88 ? 13.488 1.386 -19.754 1.00 44.19 88 LEU A CA 1
ATOM 696 C C . LEU A 1 88 ? 14.149 0.142 -19.135 1.00 44.19 88 LEU A C 1
ATOM 698 O O . LEU A 1 88 ? 15.164 -0.326 -19.655 1.00 44.19 88 LEU A O 1
ATOM 702 N N . LEU A 1 89 ? 13.584 -0.415 -18.060 1.00 41.75 89 LEU A N 1
ATOM 703 C CA . LEU A 1 89 ? 14.040 -1.648 -17.425 1.00 41.75 89 LEU A CA 1
ATOM 704 C C . LEU A 1 89 ? 13.207 -2.818 -17.947 1.00 41.75 89 LEU A C 1
ATOM 706 O O . LEU A 1 89 ? 12.173 -3.177 -17.394 1.00 41.75 89 LEU A O 1
ATOM 710 N N . SER A 1 90 ? 13.700 -3.433 -19.018 1.00 48.06 90 SER A N 1
ATOM 711 C CA . SER A 1 90 ? 13.196 -4.722 -19.505 1.00 48.06 90 SER A CA 1
ATOM 712 C C . SER A 1 90 ? 13.142 -5.786 -18.392 1.00 48.06 90 SER A C 1
ATOM 714 O O . SER A 1 90 ? 13.975 -5.761 -17.483 1.00 48.06 90 SER A O 1
ATOM 716 N N . ASP A 1 91 ? 12.202 -6.740 -18.488 1.00 50.03 91 ASP A N 1
ATOM 717 C CA . ASP A 1 91 ? 11.865 -7.772 -17.478 1.00 50.03 91 ASP A CA 1
ATOM 718 C C . ASP A 1 91 ? 13.076 -8.462 -16.811 1.00 50.03 91 ASP A C 1
ATOM 720 O O . ASP A 1 91 ? 13.022 -8.881 -15.657 1.00 50.03 91 ASP A O 1
ATOM 724 N N . ALA A 1 92 ? 14.211 -8.555 -17.510 1.00 46.59 92 ALA A N 1
ATOM 725 C CA . ALA A 1 92 ? 15.447 -9.150 -17.004 1.00 46.59 92 ALA A CA 1
ATOM 726 C C . ALA A 1 92 ? 16.235 -8.269 -16.006 1.00 46.59 92 ALA A C 1
ATOM 728 O O . ALA A 1 92 ? 17.095 -8.781 -15.290 1.00 46.59 92 ALA A O 1
ATOM 729 N N . GLN A 1 93 ? 15.982 -6.958 -15.948 1.00 44.94 93 GLN A N 1
ATOM 730 C CA . GLN A 1 93 ? 16.712 -6.014 -15.091 1.00 44.94 93 GLN A CA 1
ATOM 731 C C . GLN A 1 93 ? 15.963 -5.674 -13.796 1.00 44.94 93 GLN A C 1
ATOM 733 O O . GLN A 1 93 ? 16.606 -5.342 -12.801 1.00 44.94 93 GLN A O 1
ATOM 738 N N . GLN A 1 94 ? 14.637 -5.835 -13.762 1.00 48.16 94 GLN A N 1
ATOM 739 C CA . GLN A 1 94 ? 13.835 -5.649 -12.544 1.00 48.16 94 GLN A CA 1
ATOM 740 C C . GLN A 1 94 ? 14.180 -6.694 -11.465 1.00 48.16 94 GLN A C 1
ATOM 742 O O . GLN A 1 94 ? 14.252 -6.363 -10.284 1.00 48.16 94 GLN A O 1
ATOM 747 N N . GLY A 1 95 ? 14.545 -7.919 -11.865 1.00 47.28 95 GLY A N 1
ATOM 748 C CA . GLY A 1 95 ? 15.015 -8.962 -10.942 1.00 47.28 95 GLY A CA 1
ATOM 749 C C . GLY A 1 95 ? 16.410 -8.729 -10.340 1.00 47.28 95 GLY A C 1
ATOM 750 O O . GLY A 1 95 ? 16.794 -9.432 -9.408 1.00 47.28 95 GLY A O 1
ATOM 751 N N . ALA A 1 96 ? 17.188 -7.762 -10.841 1.00 45.09 96 ALA A N 1
ATOM 752 C CA . ALA A 1 96 ? 18.532 -7.475 -10.330 1.00 45.09 96 ALA A CA 1
ATOM 753 C C . ALA A 1 96 ? 18.547 -6.439 -9.191 1.00 45.09 96 ALA A C 1
ATOM 755 O O . ALA A 1 96 ? 19.536 -6.367 -8.464 1.00 45.09 96 ALA A O 1
ATOM 756 N N . LEU A 1 97 ? 17.468 -5.660 -9.028 1.00 44.31 97 LEU A N 1
ATOM 757 C CA . LEU A 1 97 ? 17.320 -4.685 -7.939 1.00 44.31 97 LEU A CA 1
ATOM 758 C C . LEU A 1 97 ? 16.650 -5.287 -6.684 1.00 44.31 97 LEU A C 1
ATOM 760 O O . LEU A 1 97 ? 16.720 -4.690 -5.617 1.00 44.31 97 LEU A O 1
ATOM 764 N N . MET A 1 98 ? 16.039 -6.471 -6.802 1.00 47.81 98 MET A N 1
ATOM 765 C CA 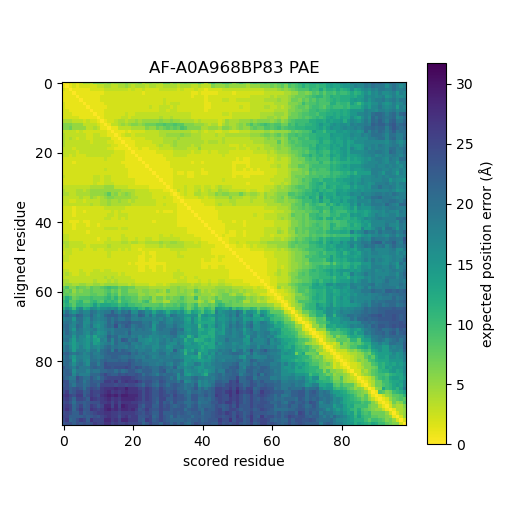. MET A 1 98 ? 15.412 -7.236 -5.709 1.00 47.81 98 MET A CA 1
ATOM 766 C C . MET A 1 98 ? 16.394 -8.194 -4.999 1.00 47.81 98 MET A C 1
ATOM 768 O O . MET A 1 98 ? 16.017 -9.297 -4.599 1.00 47.81 98 MET A O 1
ATOM 772 N N . ARG A 1 99 ? 17.677 -7.828 -4.872 1.00 36.19 99 ARG A N 1
ATOM 773 C CA . ARG A 1 99 ? 18.681 -8.665 -4.195 1.00 36.19 99 ARG A CA 1
ATOM 774 C C . ARG A 1 99 ? 19.377 -7.955 -3.049 1.00 36.19 99 ARG A C 1
ATOM 776 O O . ARG A 1 99 ? 19.752 -6.779 -3.234 1.00 36.19 99 ARG A O 1
#

Foldseek 3Di:
DVLLVVLLCVQAPPDDCVVQVVLLVLQCVLQVVPNLLSNLLSQCNNPDHSNVSSVVSVVPSCCSVPVSPPGPPVVVVVVVVVVVVVVVQDPVRVVVVVD

Mean predicted aligned error: 10.24 Å

Solvent-accessible surface area (backbone atoms only — not comparable to full-atom values): 5764 Å² total; per-residue (Å²): 104,68,64,28,52,56,44,22,45,75,66,20,84,85,60,54,59,85,82,39,43,71,27,51,51,49,36,35,58,76,44,71,63,37,68,66,52,34,41,44,57,23,66,43,49,68,83,42,58,49,59,59,50,31,58,44,43,73,75,42,56,65,55,57,63,73,67,48,86,77,56,67,70,82,52,51,62,61,44,55,60,47,47,58,58,48,77,68,43,54,83,82,53,59,68,66,74,77,113

Radius of gyration: 13.35 Å; Cα contacts (8 Å, |Δi|>4): 77; chains: 1; bounding box: 30×27×34 Å

pLDDT: mean 73.52, std 18.93, range [36.19, 94.94]